Protein AF-A0A5Q4ENX5-F1 (afdb_monomer)

pLDDT: mean 94.88, std 5.67, range [52.62, 98.62]

Sequence (130 aa):
MTRDEVFEKVQEVLVDALGVDDDEVTPEASLTADLGAESIDFLDIVFKLEQAFGFKIAQGELFPENVAQDPTYVQDGRITPVGIAALKERLPHVDFTSFEQDPELGRIGEIFTVDTLVRFVERKLESAST

Radius of gyration: 14.68 Å; Cα contacts (8 Å, |Δi|>4): 150; chains: 1; bounding box: 36×26×38 Å

Foldseek 3Di:
DDLVVLLVLLLVQLCVLQVDDSVQQDQQRQCCPRSPDDPVSVVSSQVSLCVSQVDHDDVCQLPHPCQVVDCQQDDPQFGDPVVVVVCCVRQVLWDCPVCVVPGGNVCVSSRHGSSSSSSVSVVRVVVVVD

Solvent-accessible surface area (backbone atoms only — not comparable to full-atom values): 7491 Å² total; per-residue (Å²): 129,56,70,66,63,44,42,56,53,50,41,55,43,45,29,71,54,62,71,50,60,73,88,68,63,38,58,81,33,20,42,38,85,67,61,63,52,51,86,68,40,58,57,45,43,52,52,45,49,28,69,74,71,71,54,86,82,59,90,48,51,89,59,75,68,68,56,86,74,35,73,75,22,34,55,96,67,22,49,30,74,62,28,50,54,54,46,51,71,64,32,80,44,48,70,53,80,72,45,72,78,62,40,38,52,90,54,59,51,67,50,41,23,46,43,30,52,38,44,41,50,53,53,52,56,55,62,74,73,110

Mean predicted aligned error: 2.93 Å

Secondary structure (DSSP, 8-state):
--HHHHHHHHHHHHHHHH---GGG--TT-BTTTTT---TTHHHHHHHHHHHHH-----TTTSS-SSGGG-TTTEETTEE-HHHHHHHHHH-TTS--TTGGGS-BGGGGGGG-BHHHHHHHHHHHHHHTT-

Nearest PDB structures (foldseek):
  1x3o-assembly1_A  TM=8.880E-01  e=6.218E-04  Thermus thermophilus HB8
  8jfh-assembly1_E  TM=8.508E-01  e=7.755E-04  Helicobacter pylori
  1l0i-assembly1_A  TM=9.336E-01  e=2.763E-03  Escherichia coli
  7pdi-assembly1_A  TM=8.807E-01  e=3.086E-03  Pseudomonas putida KT2440
  4zjb-assembly1_G  TM=9.087E-01  e=2.474E-03  Helicobacter pylori

Structure (mmCIF, N/CA/C/O backbone):
data_AF-A0A5Q4ENX5-F1
#
_entry.id   AF-A0A5Q4ENX5-F1
#
loop_
_atom_site.group_PDB
_atom_site.id
_atom_site.type_symbol
_atom_site.label_atom_id
_atom_site.label_alt_id
_atom_site.label_comp_id
_atom_site.label_asym_id
_atom_site.label_entity_id
_atom_site.label_seq_id
_atom_site.pdbx_PDB_ins_code
_atom_site.Cartn_x
_atom_site.Cartn_y
_atom_site.Cartn_z
_atom_site.occupancy
_atom_site.B_iso_or_equiv
_atom_site.auth_seq_id
_atom_site.auth_comp_id
_atom_site.auth_asym_id
_atom_site.auth_atom_id
_atom_site.pdbx_PDB_model_num
ATOM 1 N N . MET A 1 1 ? -3.256 3.806 19.285 1.00 87.75 1 MET A N 1
ATOM 2 C CA . MET A 1 1 ? -3.989 2.654 18.737 1.00 87.75 1 MET A CA 1
ATOM 3 C C . MET A 1 1 ? -3.048 1.467 18.757 1.00 87.75 1 MET A C 1
ATOM 5 O O . MET A 1 1 ? -1.850 1.678 18.589 1.00 87.75 1 MET A O 1
ATOM 9 N N . THR A 1 2 ? -3.545 0.271 19.043 1.00 95.69 2 THR A N 1
ATOM 10 C CA . T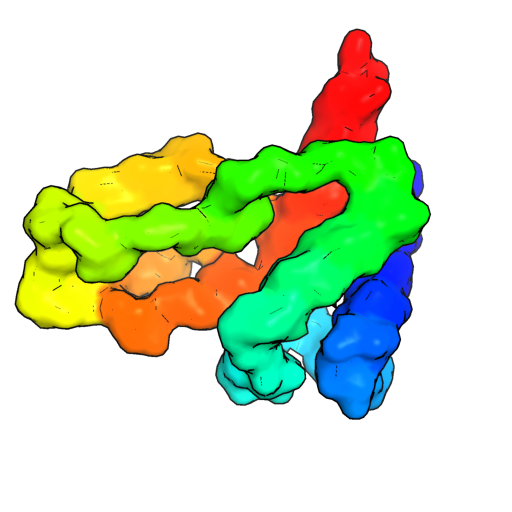HR A 1 2 ? -2.798 -0.982 18.873 1.00 95.69 2 THR A CA 1
ATOM 11 C C . THR A 1 2 ? -2.705 -1.338 17.385 1.00 95.69 2 THR A C 1
ATOM 13 O O . THR A 1 2 ? -3.418 -0.757 16.566 1.00 95.69 2 THR A O 1
ATOM 16 N N . ARG A 1 3 ? -1.834 -2.289 17.019 1.00 95.94 3 ARG A N 1
ATOM 17 C CA . ARG A 1 3 ? -1.741 -2.789 15.636 1.00 95.94 3 ARG A CA 1
ATOM 18 C C . ARG A 1 3 ? -3.076 -3.353 15.150 1.00 95.94 3 ARG A C 1
ATOM 20 O O . ARG A 1 3 ? -3.477 -3.045 14.036 1.00 95.94 3 ARG A O 1
ATOM 27 N N . ASP A 1 4 ? -3.764 -4.118 15.995 1.00 97.44 4 ASP A N 1
ATOM 28 C CA . ASP A 1 4 ? -5.051 -4.732 15.653 1.00 97.44 4 ASP A CA 1
ATOM 29 C C . ASP A 1 4 ? -6.114 -3.660 15.362 1.00 97.44 4 ASP A C 1
ATOM 31 O O . ASP A 1 4 ? -6.769 -3.717 14.329 1.00 97.44 4 ASP A O 1
ATOM 35 N N . GLU A 1 5 ? -6.195 -2.605 16.187 1.00 97.88 5 GLU A N 1
ATOM 36 C CA . GLU A 1 5 ? -7.095 -1.464 15.942 1.00 97.88 5 GLU A CA 1
ATOM 37 C C . GLU A 1 5 ? -6.758 -0.718 14.636 1.00 97.88 5 GLU A C 1
ATOM 39 O O . GLU A 1 5 ? -7.640 -0.158 13.984 1.00 97.88 5 GLU A O 1
ATOM 44 N N . VAL A 1 6 ? -5.474 -0.653 14.261 1.00 98.25 6 VAL A N 1
ATOM 45 C CA . VAL A 1 6 ? -5.055 -0.067 12.978 1.00 98.25 6 VAL A CA 1
ATOM 46 C C . VAL A 1 6 ? -5.460 -0.976 11.822 1.00 98.25 6 VAL A C 1
ATOM 48 O O . VAL A 1 6 ? -6.002 -0.476 10.841 1.00 98.25 6 VAL A O 1
ATOM 51 N N . PHE A 1 7 ? -5.219 -2.283 11.936 1.00 98.56 7 PHE A N 1
ATOM 52 C CA . PHE A 1 7 ? -5.571 -3.263 10.913 1.00 98.56 7 PHE A CA 1
ATOM 53 C C . PHE A 1 7 ? -7.075 -3.281 10.641 1.00 98.56 7 PHE A C 1
ATOM 55 O O . PHE A 1 7 ? -7.456 -3.115 9.489 1.00 98.56 7 PHE A O 1
ATOM 62 N N . GLU A 1 8 ? -7.918 -3.383 11.673 1.00 98.38 8 GLU A N 1
ATOM 63 C CA . GLU A 1 8 ? -9.384 -3.379 11.527 1.00 98.38 8 GLU A CA 1
ATOM 64 C C . GLU A 1 8 ? -9.862 -2.139 10.760 1.00 98.38 8 GLU A C 1
ATOM 66 O O . GLU A 1 8 ? -10.652 -2.221 9.824 1.00 98.38 8 GLU A O 1
ATOM 71 N N . LYS A 1 9 ? -9.306 -0.969 11.083 1.00 98.38 9 LYS A N 1
ATOM 72 C CA . LYS A 1 9 ? -9.689 0.280 10.423 1.00 98.38 9 LYS A CA 1
ATOM 73 C C . LYS A 1 9 ? -9.137 0.412 8.999 1.00 98.38 9 LYS A C 1
ATOM 75 O O . LYS A 1 9 ? -9.781 1.011 8.142 1.00 98.38 9 LYS A O 1
ATOM 80 N N . VAL A 1 10 ? -7.947 -0.126 8.7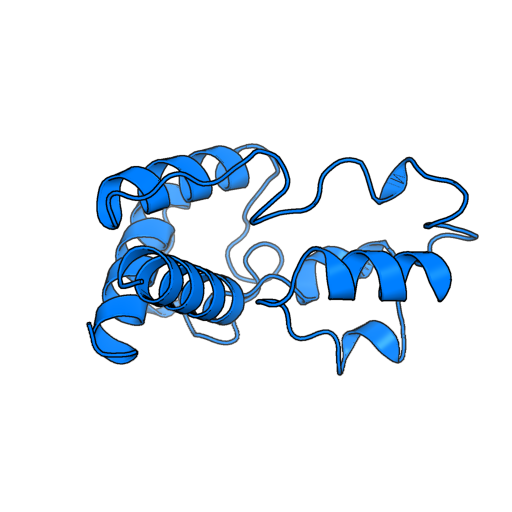28 1.00 98.62 10 VAL A N 1
ATOM 81 C CA . VAL A 1 10 ? -7.415 -0.240 7.359 1.00 98.62 10 VAL A CA 1
ATOM 82 C C . VAL A 1 10 ? -8.275 -1.199 6.536 1.00 98.62 10 VAL A C 1
ATOM 84 O O . VAL A 1 10 ? -8.566 -0.900 5.382 1.00 98.62 10 VAL A O 1
ATOM 87 N N . GLN A 1 11 ? -8.723 -2.305 7.128 1.00 98.62 11 GLN A N 1
ATOM 88 C CA . GLN A 1 11 ? -9.616 -3.263 6.489 1.00 98.62 11 GLN A CA 1
ATOM 89 C C . GLN A 1 11 ? -10.946 -2.612 6.102 1.00 98.62 11 GLN A C 1
ATOM 91 O O . GLN A 1 11 ? -11.335 -2.703 4.942 1.00 98.62 11 GLN A O 1
ATOM 96 N N . GLU A 1 12 ? -11.586 -1.871 7.012 1.00 98.44 12 GLU A N 1
ATOM 97 C CA . GLU A 1 12 ? -12.797 -1.094 6.703 1.00 98.44 12 GLU A CA 1
ATOM 98 C C . GLU A 1 12 ? -12.587 -0.131 5.522 1.00 98.44 12 GLU A C 1
ATOM 100 O O . GLU A 1 12 ? -13.435 -0.029 4.635 1.00 98.44 12 GLU A O 1
ATOM 105 N N . VAL A 1 13 ? -11.440 0.558 5.486 1.00 98.62 13 VAL A N 1
ATOM 106 C CA . VAL A 1 13 ? -11.088 1.464 4.383 1.00 98.62 13 VAL A CA 1
ATOM 107 C C . VAL A 1 13 ? -10.958 0.715 3.058 1.00 98.62 13 VAL A C 1
ATOM 109 O O . VAL A 1 13 ? -11.429 1.219 2.041 1.00 98.62 13 VAL A O 1
ATOM 112 N N . LEU A 1 14 ? -10.324 -0.458 3.050 1.00 98.56 14 LEU A N 1
ATOM 113 C CA . LEU A 1 14 ? -10.125 -1.249 1.835 1.00 98.56 14 LEU A CA 1
ATOM 114 C C . LEU A 1 14 ? -11.428 -1.860 1.317 1.00 98.56 14 LEU A C 1
ATOM 116 O O . LEU A 1 14 ? -11.676 -1.785 0.118 1.00 98.56 14 LEU A O 1
ATOM 120 N N . VAL A 1 15 ? -12.279 -2.379 2.204 1.00 98.38 15 VAL A N 1
ATOM 121 C CA . VAL A 1 15 ? -13.628 -2.860 1.857 1.00 98.38 15 VAL A CA 1
ATOM 122 C C . VAL A 1 15 ? -14.436 -1.746 1.185 1.00 98.38 15 VAL A C 1
ATOM 124 O O . VAL A 1 15 ? -15.034 -1.954 0.133 1.00 98.38 15 VAL A O 1
ATOM 127 N N . ASP A 1 16 ? -14.410 -0.534 1.743 1.00 97.75 16 ASP A N 1
ATOM 128 C CA . ASP A 1 16 ? -15.153 0.613 1.209 1.00 97.75 16 ASP A CA 1
ATOM 129 C C . ASP A 1 16 ? -14.529 1.207 -0.073 1.00 97.75 16 ASP A C 1
ATOM 131 O O . ASP A 1 16 ? -15.249 1.706 -0.934 1.00 97.75 16 ASP A O 1
ATOM 135 N N . ALA A 1 17 ? -13.200 1.169 -0.222 1.00 97.56 17 ALA A N 1
ATOM 136 C CA . ALA A 1 17 ? -12.506 1.658 -1.420 1.00 97.56 17 ALA A CA 1
ATOM 137 C C . ALA A 1 17 ? -12.626 0.704 -2.612 1.00 97.56 17 ALA A C 1
ATOM 139 O O . ALA A 1 17 ? -12.787 1.153 -3.743 1.00 97.56 17 ALA A O 1
ATOM 140 N N . LEU A 1 18 ? -12.520 -0.602 -2.363 1.00 97.69 18 LEU A N 1
ATOM 141 C CA . LEU A 1 18 ? -12.389 -1.616 -3.411 1.00 97.69 18 LEU A CA 1
ATOM 142 C C . LEU A 1 18 ? -13.682 -2.403 -3.644 1.00 97.69 18 LEU A C 1
ATOM 144 O O . LEU A 1 18 ? -13.823 -3.055 -4.675 1.00 97.69 18 LEU A O 1
ATOM 148 N N . GLY A 1 19 ? -14.640 -2.345 -2.714 1.00 96.94 19 GLY A N 1
ATOM 149 C CA . GLY A 1 19 ? -15.868 -3.136 -2.794 1.00 96.94 19 GLY A CA 1
ATOM 150 C C . GLY A 1 19 ? -15.628 -4.643 -2.664 1.00 96.94 19 GLY A C 1
ATOM 151 O O . GLY A 1 19 ? -16.368 -5.418 -3.269 1.00 96.94 19 GLY A O 1
ATOM 152 N N . VAL A 1 20 ? -14.588 -5.030 -1.920 1.00 97.31 20 VAL A N 1
ATOM 153 C CA . VAL A 1 20 ? -14.198 -6.420 -1.614 1.00 97.31 20 VAL A CA 1
ATOM 154 C C . VAL A 1 20 ? -14.805 -6.883 -0.290 1.00 97.31 20 VAL A C 1
ATOM 156 O O . VAL A 1 20 ? -15.206 -6.048 0.527 1.00 97.31 20 VAL A O 1
ATOM 159 N N . A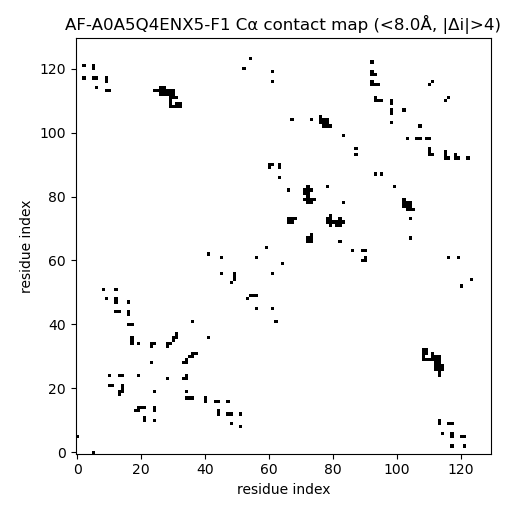SP A 1 21 ? -14.855 -8.194 -0.061 1.00 97.44 21 ASP A N 1
ATOM 160 C CA . ASP A 1 21 ? -15.330 -8.754 1.207 1.00 97.44 21 ASP A CA 1
ATOM 161 C C . ASP A 1 21 ? -14.252 -8.641 2.306 1.00 97.44 21 ASP A C 1
ATOM 163 O O . ASP A 1 21 ? -13.047 -8.602 2.037 1.00 97.44 21 ASP A O 1
ATOM 167 N N . ASP A 1 22 ? -14.665 -8.565 3.576 1.00 95.62 22 ASP A N 1
ATOM 168 C CA . ASP A 1 22 ? -13.735 -8.374 4.697 1.00 95.62 22 ASP A CA 1
ATOM 169 C C . ASP A 1 22 ? -12.761 -9.547 4.859 1.00 95.62 22 ASP A C 1
ATOM 171 O O . ASP A 1 22 ? -11.601 -9.338 5.227 1.00 95.62 22 ASP A O 1
ATOM 175 N N . ASP A 1 23 ? -13.195 -10.766 4.530 1.00 96.62 23 ASP A N 1
ATOM 176 C CA . ASP A 1 23 ? -12.366 -11.967 4.606 1.00 96.62 23 ASP A CA 1
ATOM 177 C C . ASP A 1 23 ? -11.288 -12.051 3.513 1.00 96.62 23 ASP A C 1
ATOM 179 O O . ASP A 1 23 ? -10.295 -12.760 3.698 1.00 96.62 23 ASP A O 1
ATOM 183 N N . GLU A 1 24 ? -11.417 -11.285 2.425 1.00 97.56 24 GLU A N 1
ATOM 184 C CA . GLU A 1 24 ? -10.374 -11.157 1.397 1.00 97.56 24 GLU A CA 1
ATOM 185 C C . GLU A 1 24 ? -9.206 -10.282 1.885 1.00 97.56 24 GLU A C 1
ATOM 187 O O . GLU A 1 24 ? -8.049 -10.465 1.488 1.00 97.56 24 GLU A O 1
ATOM 192 N N . VAL A 1 25 ? -9.481 -9.347 2.799 1.00 98.25 25 VAL A N 1
ATOM 193 C CA . VAL A 1 25 ? -8.518 -8.356 3.288 1.00 98.25 25 VAL A CA 1
ATOM 194 C C . VAL A 1 25 ? -7.647 -8.948 4.398 1.00 98.25 25 VAL A C 1
ATOM 196 O O . VAL A 1 25 ? -7.806 -8.674 5.587 1.00 98.25 25 VAL A O 1
ATOM 199 N N . THR A 1 26 ? -6.684 -9.769 3.993 1.00 98.31 26 THR A N 1
ATOM 200 C CA . THR A 1 26 ? -5.667 -10.359 4.880 1.00 98.31 26 THR A CA 1
ATOM 201 C C . THR A 1 26 ? -4.367 -9.548 4.868 1.00 98.31 26 THR A C 1
ATOM 203 O O . THR A 1 26 ? -4.086 -8.888 3.869 1.00 98.31 26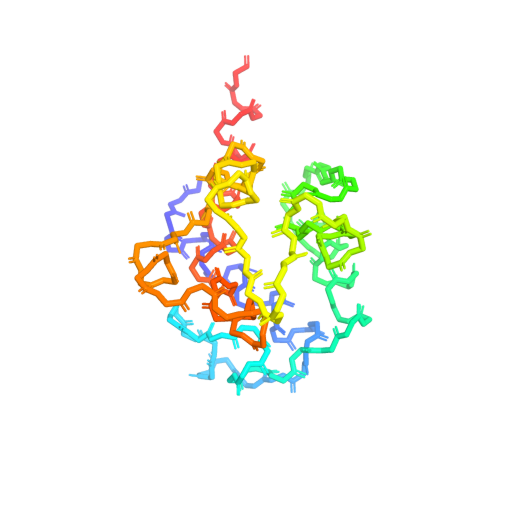 THR A O 1
ATOM 206 N N . PRO A 1 27 ? -3.534 -9.578 5.928 1.00 97.88 27 PRO A N 1
ATOM 207 C CA . PRO A 1 27 ? -2.279 -8.816 5.968 1.00 97.88 27 PRO A CA 1
ATOM 208 C C . PRO A 1 27 ? -1.367 -9.046 4.749 1.00 97.88 27 PRO A C 1
ATOM 210 O O . PRO A 1 27 ? -0.719 -8.117 4.259 1.00 97.88 27 PRO A O 1
ATOM 213 N N . GLU A 1 28 ? -1.332 -10.275 4.241 1.00 97.06 28 GLU A N 1
ATOM 214 C CA . GLU A 1 28 ? -0.504 -10.687 3.111 1.00 97.06 28 GLU A CA 1
ATOM 215 C C . GLU A 1 28 ? -1.124 -10.383 1.740 1.00 97.06 28 GLU A C 1
ATOM 217 O O . GLU A 1 28 ? -0.397 -10.425 0.748 1.00 97.06 28 GLU A O 1
ATOM 222 N N . ALA A 1 29 ? -2.421 -10.058 1.666 1.00 97.88 29 ALA A N 1
ATOM 223 C CA . ALA A 1 29 ? -3.107 -9.809 0.401 1.00 97.88 29 ALA A CA 1
ATOM 224 C C . ALA A 1 29 ? -2.480 -8.622 -0.341 1.00 97.88 29 ALA A C 1
ATOM 226 O O . ALA A 1 29 ? -2.370 -7.513 0.195 1.00 97.88 29 ALA A O 1
ATOM 227 N N . SER A 1 30 ? -2.084 -8.849 -1.592 1.00 97.44 30 SER A N 1
ATOM 228 C CA . SER A 1 30 ? -1.656 -7.804 -2.513 1.00 97.44 30 SER A CA 1
ATOM 229 C C . SER A 1 30 ? -2.846 -6.934 -2.886 1.00 97.44 30 SER A C 1
ATOM 231 O O . SER A 1 30 ? -3.870 -7.429 -3.359 1.00 97.44 30 SER A O 1
ATOM 233 N N . LEU A 1 31 ? -2.668 -5.616 -2.782 1.00 98.00 31 LEU A N 1
ATOM 234 C CA . LEU A 1 31 ? -3.693 -4.658 -3.193 1.00 98.00 31 LEU A CA 1
ATOM 235 C C . LEU A 1 31 ? -4.091 -4.856 -4.660 1.00 98.00 31 LEU A C 1
ATOM 237 O O . LEU A 1 31 ? -5.250 -4.688 -5.005 1.00 98.00 31 LEU A O 1
ATOM 241 N N . THR A 1 32 ? -3.143 -5.245 -5.516 1.00 95.69 32 THR A N 1
ATOM 242 C CA . THR A 1 32 ? -3.395 -5.435 -6.953 1.00 95.69 32 THR A CA 1
ATOM 243 C C . THR A 1 32 ? -3.768 -6.870 -7.299 1.00 95.69 32 THR A C 1
ATOM 245 O O . THR A 1 32 ? -4.797 -7.095 -7.925 1.00 95.69 32 THR A O 1
ATOM 248 N N . ALA A 1 33 ? -2.940 -7.847 -6.914 1.00 95.62 33 ALA A N 1
ATOM 249 C CA . ALA A 1 33 ? -3.102 -9.221 -7.382 1.00 95.62 33 ALA A CA 1
ATOM 250 C C . ALA A 1 33 ? -4.272 -9.947 -6.705 1.00 95.62 33 ALA A C 1
ATOM 252 O O . ALA A 1 33 ? -4.934 -10.745 -7.366 1.00 95.62 33 ALA A O 1
ATOM 253 N N . ASP A 1 34 ? -4.523 -9.650 -5.427 1.00 97.25 34 ASP A N 1
ATOM 254 C CA . ASP A 1 34 ? -5.553 -10.326 -4.636 1.00 97.25 34 ASP A CA 1
ATOM 255 C C . ASP A 1 34 ? -6.815 -9.466 -4.515 1.00 97.25 34 ASP A C 1
ATOM 257 O O . ASP A 1 34 ? -7.910 -9.968 -4.733 1.00 97.25 34 ASP A O 1
ATOM 261 N N . LEU A 1 35 ? -6.669 -8.161 -4.243 1.00 98.00 35 LEU A N 1
ATOM 262 C CA . LEU A 1 35 ? -7.810 -7.253 -4.034 1.00 98.00 35 LEU A CA 1
ATOM 263 C C . LEU A 1 35 ? -8.240 -6.474 -5.288 1.00 98.00 35 LEU A C 1
ATOM 265 O O . LEU A 1 35 ? -9.187 -5.695 -5.236 1.00 98.00 35 LEU A O 1
ATOM 269 N N . GLY A 1 36 ? -7.550 -6.659 -6.417 1.00 96.31 36 GLY A N 1
ATOM 270 C CA . GLY A 1 36 ? -7.965 -6.109 -7.710 1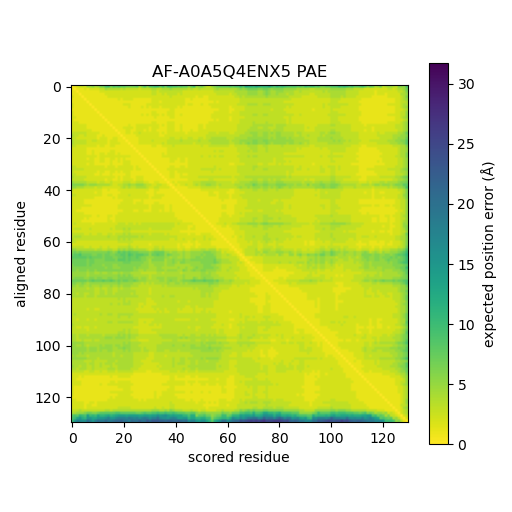.00 96.31 36 GLY A CA 1
ATOM 271 C C . GLY A 1 36 ? -7.856 -4.589 -7.860 1.00 96.31 36 GLY A C 1
ATOM 272 O O . GLY A 1 36 ? -8.455 -4.048 -8.784 1.00 96.31 36 GLY A O 1
ATOM 273 N N . ALA A 1 37 ? -7.104 -3.897 -6.999 1.00 96.94 37 ALA A N 1
ATOM 274 C CA . ALA A 1 37 ? -6.968 -2.445 -7.063 1.00 96.94 37 ALA A CA 1
ATOM 275 C C . ALA A 1 37 ? -6.313 -1.981 -8.375 1.00 96.94 37 ALA A C 1
ATOM 277 O O . ALA A 1 37 ? -5.227 -2.429 -8.764 1.00 96.94 37 ALA A O 1
ATOM 278 N N . GLU A 1 38 ? -6.944 -1.008 -9.021 1.00 94.31 38 GLU A N 1
ATOM 279 C CA . GLU A 1 38 ? -6.468 -0.318 -10.210 1.00 94.31 38 GLU A CA 1
ATOM 280 C C . GLU A 1 38 ? -5.920 1.080 -9.877 1.00 94.31 38 GLU A C 1
ATOM 282 O O . GLU A 1 38 ? -5.958 1.566 -8.747 1.00 94.31 38 GLU A O 1
ATOM 287 N N . SER A 1 39 ? -5.391 1.780 -10.889 1.00 89.69 39 SER A N 1
ATOM 288 C CA . SER A 1 39 ? -4.735 3.087 -10.714 1.00 89.69 39 SER A CA 1
ATOM 289 C C . SER A 1 39 ? -5.601 4.142 -10.014 1.00 89.69 39 SER A C 1
ATOM 291 O O . SER A 1 39 ? -5.056 5.005 -9.328 1.00 89.69 39 SER A O 1
ATOM 293 N N . ILE A 1 40 ? -6.924 4.103 -10.201 1.00 93.81 40 ILE A N 1
ATOM 294 C CA . ILE A 1 40 ? -7.843 5.062 -9.579 1.00 93.81 40 ILE A CA 1
ATOM 295 C C . ILE A 1 40 ? -8.095 4.745 -8.101 1.00 93.81 40 ILE A C 1
ATOM 297 O O . ILE A 1 40 ? -8.216 5.670 -7.299 1.00 93.81 40 ILE A O 1
ATOM 301 N N . ASP A 1 41 ? -8.075 3.467 -7.730 1.00 96.88 41 ASP A N 1
ATOM 302 C CA . ASP A 1 41 ? -8.394 3.012 -6.378 1.00 96.88 41 ASP A CA 1
ATOM 303 C C . ASP A 1 41 ? -7.327 3.443 -5.375 1.00 96.88 41 ASP A C 1
ATOM 305 O O . ASP A 1 41 ? -7.636 3.807 -4.245 1.00 96.88 41 ASP A O 1
ATOM 309 N N . PHE A 1 42 ? -6.064 3.526 -5.801 1.00 96.12 42 PHE A N 1
ATOM 310 C CA . PHE A 1 42 ? -4.988 4.061 -4.963 1.00 96.12 42 PHE A CA 1
ATOM 311 C C . PHE A 1 42 ? -5.250 5.501 -4.499 1.00 96.12 42 PHE A C 1
ATOM 313 O O . PHE A 1 42 ? -4.868 5.861 -3.383 1.00 96.12 42 PHE A O 1
ATOM 320 N N . LEU A 1 43 ? -5.907 6.325 -5.326 1.00 96.19 43 LEU A N 1
ATOM 321 C CA . LEU A 1 43 ? -6.282 7.688 -4.938 1.00 96.19 43 LEU A CA 1
ATOM 322 C C . LEU A 1 43 ? -7.378 7.675 -3.869 1.00 96.19 43 LEU A C 1
ATOM 324 O O . LEU A 1 43 ? -7.326 8.478 -2.936 1.00 96.19 43 LEU A O 1
ATOM 328 N N . ASP A 1 44 ? -8.340 6.759 -3.987 1.00 97.19 44 ASP A N 1
ATOM 329 C CA . ASP A 1 44 ? -9.437 6.632 -3.029 1.00 97.19 44 ASP A CA 1
ATOM 330 C C . ASP A 1 44 ? -8.965 6.031 -1.697 1.00 97.19 44 ASP A C 1
ATOM 332 O O . ASP A 1 44 ? -9.280 6.565 -0.635 1.00 97.19 44 ASP A O 1
ATOM 336 N N . ILE A 1 45 ? -8.095 5.014 -1.734 1.00 98.38 45 ILE A N 1
ATOM 337 C CA . ILE A 1 45 ? -7.425 4.456 -0.549 1.00 98.38 45 ILE A CA 1
ATOM 338 C C . ILE A 1 45 ? -6.692 5.562 0.214 1.00 98.38 45 ILE A C 1
ATOM 340 O O . ILE A 1 45 ? -6.887 5.715 1.420 1.00 98.38 45 ILE A O 1
ATOM 344 N N . VAL A 1 46 ? -5.875 6.372 -0.473 1.00 98.25 46 VAL A N 1
ATOM 345 C CA . VAL A 1 46 ? -5.168 7.504 0.152 1.00 98.25 46 VAL A CA 1
ATOM 346 C C . VAL A 1 46 ? -6.162 8.461 0.806 1.00 98.25 46 VAL A C 1
ATOM 348 O O . VAL A 1 46 ? -6.003 8.805 1.978 1.00 98.25 46 VAL A O 1
ATOM 351 N N . PHE A 1 47 ? -7.203 8.868 0.078 1.00 97.56 47 PHE A N 1
ATOM 352 C CA . PHE A 1 47 ? -8.204 9.802 0.584 1.00 97.56 47 PHE A CA 1
ATOM 353 C C . PHE A 1 47 ? -8.933 9.261 1.824 1.00 97.56 47 PHE A C 1
ATOM 355 O O . PHE A 1 47 ? -9.044 9.965 2.832 1.00 97.56 47 PHE A O 1
ATOM 362 N N . LYS A 1 48 ? -9.391 8.008 1.788 1.00 98.38 48 LYS A N 1
ATOM 363 C CA . LYS A 1 48 ? -10.096 7.369 2.905 1.00 98.38 48 LYS A CA 1
ATOM 364 C C . LYS A 1 48 ? -9.187 7.132 4.108 1.00 98.38 48 LYS A C 1
ATOM 366 O O . LYS A 1 48 ? -9.633 7.364 5.229 1.00 98.38 48 LYS A O 1
ATOM 371 N N . LEU A 1 49 ? -7.913 6.779 3.916 1.00 98.50 49 LEU A N 1
ATOM 372 C CA . LEU A 1 49 ? -6.937 6.707 5.012 1.00 98.50 49 LEU A CA 1
ATOM 373 C C . LEU A 1 49 ? -6.756 8.070 5.697 1.00 98.50 49 LEU A C 1
ATOM 375 O O . LEU A 1 49 ? -6.783 8.144 6.928 1.00 98.50 49 LEU A O 1
ATOM 379 N N . GLU A 1 50 ? -6.631 9.163 4.934 1.00 98.00 50 GLU A N 1
ATOM 380 C CA . GLU A 1 50 ? -6.569 10.512 5.516 1.00 98.00 50 GLU A CA 1
ATOM 381 C C . GLU A 1 50 ? -7.824 10.840 6.340 1.00 98.00 50 GLU A C 1
ATOM 383 O O . GLU A 1 50 ? -7.711 11.376 7.444 1.00 98.00 50 GLU A O 1
ATOM 388 N N . GLN A 1 51 ? -9.021 10.518 5.829 1.00 97.94 51 GLN A N 1
ATOM 389 C CA . GLN A 1 51 ? -10.280 10.739 6.552 1.00 97.94 51 GLN A CA 1
ATOM 390 C C . GLN A 1 51 ? -10.367 9.885 7.823 1.00 97.94 51 GLN A C 1
ATOM 392 O O . GLN A 1 51 ? -10.748 10.385 8.882 1.00 97.94 51 GLN A O 1
ATOM 397 N N . ALA A 1 52 ? -9.994 8.608 7.731 1.00 97.62 52 ALA A N 1
ATOM 398 C CA . ALA A 1 52 ? -10.095 7.648 8.820 1.00 97.62 52 ALA A CA 1
ATOM 399 C C . ALA A 1 52 ? -9.130 7.969 9.970 1.00 97.62 52 ALA A C 1
ATOM 401 O O . ALA A 1 52 ? -9.500 7.841 11.140 1.00 97.62 52 ALA A O 1
ATOM 402 N N . PHE A 1 53 ? -7.902 8.390 9.668 1.00 97.12 53 PHE A N 1
ATOM 403 C CA . PHE A 1 53 ? -6.849 8.561 10.673 1.00 97.12 53 PHE A CA 1
ATOM 404 C C . PHE A 1 53 ? -6.489 10.022 10.972 1.00 97.12 53 PHE A C 1
ATOM 406 O O . PHE A 1 53 ? -5.768 10.287 11.932 1.00 97.12 53 PHE A O 1
ATOM 413 N N . GLY A 1 54 ? -7.006 10.983 10.203 1.00 95.88 54 GLY A N 1
ATOM 414 C CA . GLY A 1 54 ? -6.860 12.414 10.483 1.00 95.88 54 GLY A CA 1
ATOM 415 C C . GLY A 1 54 ? -5.473 12.995 10.192 1.00 95.88 54 GLY A C 1
ATOM 416 O O . GLY A 1 54 ? -5.178 14.105 10.636 1.00 95.88 54 GLY A O 1
ATOM 417 N N . PHE A 1 55 ? -4.620 12.281 9.454 1.00 96.00 55 PHE A N 1
ATOM 418 C CA . PHE A 1 55 ? -3.332 12.789 8.973 1.00 96.00 55 PHE A CA 1
ATOM 419 C C . PHE A 1 55 ? -3.381 13.147 7.483 1.00 96.00 55 PHE A C 1
ATOM 421 O O . PHE A 1 55 ? -4.351 12.859 6.785 1.00 96.00 55 PHE A O 1
ATOM 428 N N . LYS A 1 56 ? -2.301 13.766 6.991 1.00 96.12 56 LYS A N 1
ATOM 429 C CA . LYS A 1 56 ? -2.088 14.031 5.563 1.00 96.12 56 LYS A CA 1
ATOM 430 C C . LYS A 1 56 ? -1.030 13.121 4.959 1.00 96.12 56 LYS A C 1
ATOM 432 O O . LYS A 1 56 ? 0.009 12.908 5.586 1.00 96.12 56 LYS A O 1
ATOM 437 N N . ILE A 1 57 ? -1.297 12.619 3.758 1.00 96.56 57 ILE A N 1
ATOM 438 C CA . ILE A 1 57 ? -0.392 11.809 2.941 1.00 96.56 57 ILE A CA 1
ATOM 439 C C . ILE A 1 57 ? 0.080 12.683 1.779 1.00 96.56 57 ILE A C 1
ATOM 441 O O . ILE A 1 57 ? -0.717 13.163 0.976 1.00 96.56 57 ILE A O 1
ATOM 445 N N . ALA A 1 58 ? 1.384 12.923 1.693 1.00 95.50 58 ALA A N 1
ATOM 446 C CA . ALA A 1 58 ? 1.962 13.662 0.584 1.00 95.50 58 ALA A CA 1
ATOM 447 C C . ALA A 1 58 ? 1.928 12.834 -0.710 1.00 95.50 58 ALA A C 1
ATOM 449 O O . ALA A 1 58 ? 1.956 11.601 -0.699 1.00 95.50 58 ALA A O 1
ATOM 450 N N . GLN A 1 59 ? 1.905 13.526 -1.849 1.00 93.00 59 GLN A N 1
ATOM 451 C CA . GLN A 1 59 ? 1.959 12.881 -3.157 1.00 93.00 59 GLN A CA 1
ATOM 452 C C . GLN A 1 59 ? 3.207 11.998 -3.264 1.00 93.00 59 GLN A C 1
ATOM 454 O O . GLN A 1 59 ? 4.324 12.445 -2.997 1.00 93.00 59 GLN A O 1
ATOM 459 N N . GLY A 1 60 ? 3.019 10.738 -3.652 1.00 92.62 60 GLY A N 1
ATOM 460 C CA . GLY A 1 60 ? 4.119 9.790 -3.780 1.00 92.62 60 GLY A CA 1
ATOM 461 C C . GLY A 1 60 ? 4.636 9.186 -2.465 1.00 92.62 60 GLY A C 1
ATOM 462 O O . GLY A 1 60 ? 5.599 8.422 -2.525 1.00 92.62 60 GLY A O 1
ATOM 463 N N . GLU A 1 61 ? 4.063 9.546 -1.305 1.00 95.56 61 GLU A N 1
ATOM 464 C CA . GLU A 1 61 ? 4.522 9.099 0.024 1.00 95.56 61 GLU A CA 1
ATOM 465 C C . GLU A 1 61 ? 4.123 7.646 0.306 1.00 95.56 61 GLU A C 1
ATOM 467 O O . GLU A 1 61 ? 4.948 6.856 0.754 1.00 95.56 61 GLU A O 1
ATOM 472 N N . LEU A 1 62 ? 2.865 7.287 0.026 1.00 96.69 62 LEU A N 1
ATOM 473 C CA . LEU A 1 62 ? 2.355 5.928 0.231 1.00 96.69 62 LEU A CA 1
ATOM 474 C C . LEU A 1 62 ? 2.666 5.017 -0.963 1.00 96.69 62 LEU A C 1
ATOM 476 O O . LEU A 1 62 ? 3.207 3.925 -0.787 1.00 96.69 62 LEU A O 1
ATOM 480 N N . PHE A 1 63 ? 2.364 5.503 -2.170 1.00 94.31 63 PHE A N 1
ATOM 481 C CA . PHE A 1 63 ? 2.595 4.815 -3.437 1.00 94.31 63 PHE A CA 1
ATOM 482 C C . PHE A 1 63 ? 3.514 5.668 -4.311 1.00 94.31 63 PHE A C 1
ATOM 484 O O . PHE A 1 63 ? 3.183 6.823 -4.580 1.00 94.31 63 PHE A O 1
ATOM 491 N N .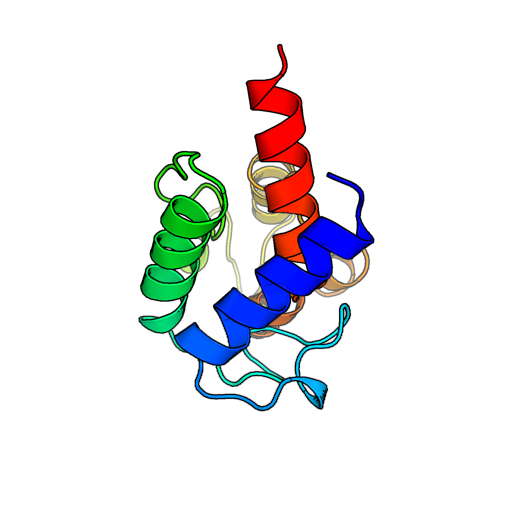 PRO A 1 64 ? 4.670 5.155 -4.755 1.00 90.88 64 PRO A N 1
ATOM 492 C CA . PRO A 1 64 ? 5.637 5.949 -5.489 1.00 90.88 64 PRO A CA 1
ATOM 493 C C . PRO A 1 64 ? 5.142 6.233 -6.911 1.00 90.88 64 PRO A C 1
ATOM 495 O O . PRO A 1 64 ? 4.799 5.332 -7.672 1.00 90.88 64 PRO A O 1
ATOM 498 N N . GLU A 1 65 ? 5.191 7.496 -7.316 1.00 87.25 65 GLU A N 1
ATOM 499 C CA . GLU A 1 65 ? 4.903 7.880 -8.697 1.00 87.25 65 GLU A CA 1
ATOM 500 C C . GLU A 1 65 ? 6.160 7.838 -9.577 1.00 87.25 65 GLU A C 1
ATOM 502 O O . GLU A 1 65 ? 7.288 8.011 -9.100 1.00 87.25 65 GLU A O 1
ATOM 507 N N . ASN A 1 66 ? 5.946 7.664 -10.885 1.00 85.69 66 ASN A N 1
ATOM 508 C CA . ASN A 1 66 ? 6.946 7.812 -11.950 1.00 85.69 66 ASN A CA 1
ATOM 509 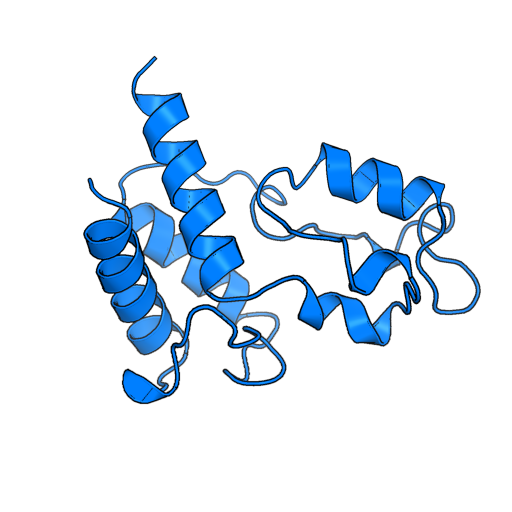C C . ASN A 1 66 ? 8.167 6.877 -11.881 1.00 85.69 66 ASN A C 1
ATOM 511 O O . ASN A 1 66 ? 9.118 7.076 -12.631 1.00 85.69 66 ASN A O 1
ATOM 515 N N . VAL A 1 67 ? 8.135 5.821 -11.060 1.00 86.69 67 VAL A N 1
ATOM 516 C CA . VAL A 1 67 ? 9.241 4.848 -10.932 1.00 86.69 67 VAL A CA 1
ATOM 517 C C . VAL A 1 67 ? 9.626 4.256 -12.288 1.00 86.69 67 VAL A C 1
ATOM 519 O O . VAL A 1 67 ? 10.800 4.213 -12.637 1.00 86.69 67 VAL A O 1
ATOM 522 N N . ALA A 1 68 ? 8.628 3.859 -13.081 1.00 86.69 68 ALA A N 1
ATOM 523 C CA . ALA A 1 68 ? 8.829 3.254 -14.396 1.00 86.69 68 ALA A CA 1
ATOM 524 C C . ALA A 1 68 ? 9.338 4.227 -15.475 1.00 86.69 68 ALA A C 1
ATOM 526 O O . ALA A 1 68 ? 9.749 3.784 -16.543 1.00 86.69 68 ALA A O 1
ATOM 527 N N . GLN A 1 69 ? 9.279 5.538 -15.222 1.00 89.06 69 GLN A N 1
ATOM 528 C CA . GLN A 1 69 ? 9.641 6.573 -16.197 1.00 89.06 69 GLN A CA 1
ATOM 529 C C . GLN A 1 69 ? 11.102 7.019 -16.067 1.00 89.06 69 GLN A C 1
ATOM 531 O O . GLN A 1 69 ? 11.608 7.713 -16.949 1.00 89.06 69 GLN A O 1
ATOM 536 N N . ASP A 1 70 ? 11.787 6.637 -14.986 1.00 92.88 70 ASP A N 1
ATOM 537 C CA . ASP A 1 70 ? 13.189 6.975 -14.770 1.00 92.88 70 ASP A CA 1
ATOM 538 C C . ASP A 1 70 ? 14.106 5.866 -15.335 1.00 92.88 70 ASP A C 1
ATOM 540 O O . ASP A 1 70 ? 14.156 4.762 -14.780 1.00 92.88 70 ASP A O 1
ATOM 544 N N . PRO A 1 71 ? 14.877 6.130 -16.410 1.00 93.56 71 PRO A N 1
ATOM 545 C CA . PRO A 1 71 ? 15.765 5.137 -17.026 1.00 93.56 71 PRO A CA 1
ATOM 546 C C . PRO A 1 71 ? 16.970 4.757 -16.147 1.00 93.56 71 PRO A C 1
ATOM 548 O O . PRO A 1 71 ? 17.709 3.818 -16.460 1.00 93.56 71 PRO A O 1
ATOM 551 N N . THR A 1 72 ? 17.213 5.485 -15.055 1.00 95.12 72 THR A N 1
ATOM 552 C CA . THR A 1 72 ? 18.183 5.083 -14.030 1.00 95.12 72 THR A CA 1
ATOM 553 C C . THR A 1 72 ? 17.590 4.057 -13.070 1.00 95.12 72 THR A C 1
ATOM 555 O O . THR A 1 72 ? 18.329 3.228 -12.536 1.00 95.12 72 THR A O 1
ATOM 558 N N . TYR A 1 73 ? 16.268 4.072 -12.875 1.00 95.44 73 TYR A N 1
ATOM 559 C CA . TYR A 1 73 ? 15.567 3.163 -11.970 1.00 95.44 73 TYR A CA 1
ATOM 560 C C . TYR A 1 73 ? 15.097 1.904 -12.675 1.00 95.44 73 TYR A C 1
ATOM 562 O O . TYR A 1 73 ? 15.070 0.858 -12.038 1.00 95.44 73 TYR A O 1
ATOM 570 N N . VAL A 1 74 ? 14.766 1.977 -13.964 1.00 96.44 74 VAL A N 1
ATOM 571 C CA . VAL A 1 74 ? 14.267 0.834 -14.733 1.00 96.44 74 VAL A CA 1
ATOM 572 C C . VAL A 1 74 ? 15.100 0.601 -15.984 1.00 96.44 74 VAL A C 1
ATOM 574 O O . VAL A 1 74 ? 15.274 1.499 -16.806 1.00 96.44 74 VAL A O 1
ATOM 577 N N . GLN A 1 75 ? 15.583 -0.632 -16.144 1.00 96.12 75 GLN A N 1
ATOM 578 C CA . GLN A 1 75 ? 16.316 -1.101 -17.322 1.00 96.12 75 GLN A CA 1
ATOM 579 C C . GLN A 1 75 ? 15.891 -2.530 -17.650 1.00 96.12 75 GLN A C 1
ATOM 581 O O . GLN A 1 75 ? 15.743 -3.357 -16.753 1.00 96.12 75 GLN A O 1
ATOM 586 N N . ASP A 1 76 ? 15.653 -2.807 -18.933 1.00 94.19 76 ASP A N 1
ATOM 587 C CA . ASP A 1 76 ? 15.285 -4.139 -19.435 1.00 94.19 76 ASP A CA 1
ATOM 588 C C . ASP A 1 76 ? 14.100 -4.786 -18.689 1.00 94.19 76 ASP A C 1
ATOM 590 O O . ASP A 1 76 ? 14.086 -5.983 -18.411 1.00 94.19 76 ASP A O 1
ATOM 594 N N . GLY A 1 77 ? 13.094 -3.974 -18.337 1.00 94.50 77 GLY A N 1
ATOM 595 C CA . GLY A 1 77 ? 11.896 -4.428 -17.620 1.00 94.50 77 GLY A CA 1
ATOM 596 C C . GLY A 1 77 ? 12.124 -4.761 -16.142 1.00 94.50 77 GLY A C 1
ATOM 597 O O . GLY A 1 77 ? 11.256 -5.365 -15.515 1.00 94.50 77 GLY A O 1
ATOM 598 N N . ARG A 1 78 ? 13.270 -4.378 -15.570 1.00 96.56 78 ARG A N 1
ATOM 599 C CA . ARG A 1 78 ? 13.655 -4.653 -14.180 1.00 96.56 78 ARG A CA 1
ATOM 600 C C . ARG A 1 78 ? 14.021 -3.362 -13.462 1.00 96.56 78 ARG A C 1
ATOM 602 O O . ARG A 1 78 ? 14.500 -2.413 -14.083 1.00 96.56 78 ARG A O 1
ATOM 609 N N . ILE A 1 79 ? 13.817 -3.335 -12.151 1.00 96.50 79 ILE A N 1
ATOM 610 C CA . ILE A 1 79 ? 14.262 -2.229 -11.306 1.00 96.50 79 ILE A CA 1
ATOM 611 C C . ILE A 1 79 ? 15.749 -2.419 -10.997 1.00 96.50 79 ILE A C 1
ATOM 613 O O . ILE A 1 79 ? 16.183 -3.476 -10.539 1.00 96.50 79 ILE A O 1
ATOM 617 N N . THR A 1 80 ? 16.550 -1.396 -11.280 1.00 97.25 80 THR A N 1
ATOM 618 C CA . THR A 1 80 ? 17.998 -1.414 -11.062 1.00 97.25 80 THR A CA 1
ATOM 619 C C . THR A 1 80 ? 18.325 -1.368 -9.564 1.00 97.25 80 THR A C 1
ATOM 621 O O . THR A 1 80 ? 17.507 -0.909 -8.764 1.00 97.25 80 THR A O 1
ATOM 624 N N . PRO A 1 81 ? 19.548 -1.741 -9.141 1.00 96.69 81 PRO A N 1
ATOM 625 C CA . PRO A 1 81 ? 19.969 -1.583 -7.746 1.00 96.69 81 PRO A CA 1
ATOM 626 C C . PRO A 1 81 ? 19.851 -0.141 -7.225 1.00 96.69 81 PRO A C 1
ATOM 628 O O . PRO A 1 81 ? 19.538 0.070 -6.056 1.00 96.69 81 PRO A O 1
ATOM 631 N N . VAL A 1 82 ? 20.066 0.852 -8.098 1.00 96.50 82 VAL A N 1
ATOM 632 C CA . VAL A 1 82 ? 19.883 2.275 -7.770 1.00 96.50 82 VAL A CA 1
ATOM 633 C C . VAL A 1 82 ? 18.405 2.583 -7.534 1.00 96.50 82 VAL A C 1
ATOM 635 O O . VAL A 1 82 ? 18.073 3.226 -6.541 1.00 96.50 82 VAL A O 1
ATOM 638 N N . GLY A 1 83 ? 17.518 2.079 -8.398 1.00 95.56 83 GLY A N 1
ATOM 639 C CA . GLY A 1 83 ? 16.072 2.207 -8.226 1.00 95.56 83 GLY A CA 1
ATOM 640 C C . GLY A 1 83 ? 15.577 1.553 -6.935 1.00 95.56 83 GLY A C 1
ATOM 641 O O . GLY A 1 83 ? 14.831 2.174 -6.185 1.00 95.56 83 GLY A O 1
ATOM 642 N N . ILE A 1 84 ? 16.052 0.344 -6.615 1.00 95.88 84 ILE A N 1
ATOM 643 C CA . ILE A 1 84 ? 15.721 -0.345 -5.356 1.00 95.88 84 ILE A CA 1
ATOM 644 C C . ILE A 1 84 ? 16.176 0.467 -4.143 1.00 95.88 84 ILE A C 1
ATOM 646 O O . ILE A 1 84 ? 15.404 0.641 -3.203 1.00 95.88 84 ILE A O 1
ATOM 650 N N . ALA A 1 85 ? 17.407 0.986 -4.152 1.00 96.12 85 ALA A N 1
ATOM 651 C CA . ALA A 1 85 ? 17.910 1.808 -3.055 1.00 96.12 85 ALA A CA 1
ATOM 652 C C . ALA A 1 85 ? 17.057 3.072 -2.855 1.00 96.12 85 ALA A C 1
ATOM 654 O O . ALA A 1 85 ? 16.665 3.373 -1.728 1.00 96.12 85 ALA A O 1
ATOM 655 N N . ALA A 1 86 ? 16.701 3.758 -3.946 1.00 94.69 86 ALA A N 1
ATOM 656 C CA . ALA A 1 86 ? 15.843 4.939 -3.900 1.00 94.69 86 ALA A CA 1
ATOM 657 C C . ALA A 1 86 ? 14.421 4.618 -3.403 1.00 94.69 86 ALA A C 1
ATOM 659 O O . ALA A 1 86 ? 13.849 5.381 -2.627 1.00 94.69 86 ALA A O 1
ATOM 660 N N . LEU A 1 87 ? 13.846 3.483 -3.816 1.00 95.00 87 LEU A N 1
ATOM 661 C CA . LEU A 1 87 ? 12.538 3.032 -3.337 1.00 95.00 87 LEU A CA 1
ATOM 662 C C . LEU A 1 87 ? 12.560 2.715 -1.842 1.00 95.00 87 LEU A C 1
ATOM 664 O O . LEU A 1 87 ? 11.665 3.157 -1.131 1.00 95.00 87 LEU A O 1
ATOM 668 N N . LYS A 1 88 ? 13.592 2.021 -1.352 1.00 95.50 88 LYS A N 1
ATOM 669 C CA . LYS A 1 88 ? 13.756 1.720 0.080 1.00 95.50 88 LYS A CA 1
ATOM 670 C C . LYS A 1 88 ? 13.879 2.979 0.935 1.00 95.50 88 LYS A C 1
ATOM 672 O O . LYS A 1 88 ? 13.333 3.026 2.031 1.00 95.50 88 LYS A O 1
ATOM 677 N N . GLU A 1 89 ? 14.583 3.997 0.441 1.00 94.31 89 GLU A N 1
ATOM 678 C CA . GLU A 1 89 ? 14.695 5.286 1.131 1.00 94.31 89 GLU A CA 1
ATOM 679 C C . GLU A 1 89 ? 13.347 6.020 1.184 1.00 94.31 89 GLU A C 1
ATOM 681 O O . GLU A 1 89 ? 12.977 6.576 2.217 1.00 94.31 89 GLU A O 1
ATOM 686 N N . ARG A 1 90 ? 12.593 5.992 0.079 1.00 93.12 90 ARG A N 1
ATOM 687 C CA . ARG A 1 90 ? 11.298 6.674 -0.043 1.00 93.12 90 ARG A CA 1
ATOM 688 C C . ARG A 1 90 ? 10.152 5.956 0.666 1.00 93.12 90 ARG A C 1
ATOM 690 O O . ARG A 1 90 ? 9.220 6.622 1.102 1.00 93.12 90 ARG A O 1
ATOM 697 N N . LEU A 1 91 ? 10.202 4.628 0.757 1.00 95.81 91 LEU A N 1
ATOM 698 C CA . LEU A 1 91 ? 9.107 3.774 1.226 1.00 95.81 91 LEU A CA 1
ATOM 699 C C . LEU A 1 91 ? 9.546 2.932 2.434 1.00 95.81 91 LEU A C 1
ATOM 701 O O . LEU A 1 91 ? 9.617 1.705 2.350 1.00 95.81 91 LEU A O 1
ATOM 705 N N . PRO A 1 92 ? 9.836 3.563 3.585 1.00 95.00 92 PRO A N 1
ATOM 706 C CA . PRO A 1 92 ? 10.302 2.853 4.776 1.00 95.00 92 PRO A CA 1
ATOM 707 C C . PRO A 1 92 ? 9.231 1.948 5.415 1.00 95.00 92 PRO A C 1
ATOM 709 O O . PRO A 1 92 ? 9.527 1.227 6.365 1.00 95.00 92 PRO A O 1
ATOM 712 N N . HIS A 1 93 ? 7.982 2.012 4.944 1.00 94.75 93 HIS A N 1
ATOM 713 C CA . HIS A 1 93 ? 6.873 1.134 5.334 1.00 94.75 93 HIS A CA 1
ATOM 714 C C . HIS A 1 93 ? 6.781 -0.152 4.509 1.00 94.75 93 HIS A C 1
ATOM 716 O O . HIS A 1 93 ? 6.024 -1.044 4.882 1.00 94.75 93 HIS A O 1
ATOM 722 N N . VAL A 1 94 ? 7.522 -0.260 3.405 1.00 96.25 94 VAL A N 1
ATOM 723 C CA . VAL A 1 94 ? 7.441 -1.397 2.483 1.00 96.25 94 VAL A CA 1
ATOM 724 C C . VAL A 1 94 ? 8.524 -2.428 2.794 1.00 96.25 94 VAL A C 1
ATOM 726 O O . VAL A 1 94 ? 9.688 -2.088 3.013 1.00 96.25 94 VAL A O 1
ATOM 729 N N . ASP A 1 95 ? 8.144 -3.705 2.776 1.00 95.06 95 ASP A N 1
ATOM 730 C CA . ASP A 1 95 ? 9.082 -4.822 2.833 1.00 95.06 95 ASP A CA 1
ATOM 731 C C . ASP A 1 95 ? 9.516 -5.226 1.416 1.00 95.06 95 ASP A C 1
ATOM 733 O O . ASP A 1 95 ? 8.717 -5.680 0.600 1.00 95.06 95 ASP A O 1
ATOM 737 N N . PHE A 1 96 ? 10.803 -5.055 1.119 1.00 95.25 96 PHE A N 1
ATOM 738 C CA . PHE A 1 96 ? 11.386 -5.372 -0.186 1.00 95.25 96 PHE A CA 1
ATOM 739 C C . PHE A 1 96 ? 12.108 -6.725 -0.220 1.00 95.25 96 PHE A C 1
ATOM 741 O O . PHE A 1 96 ? 12.649 -7.074 -1.270 1.00 95.25 96 PHE A O 1
ATOM 748 N N . THR A 1 97 ? 12.170 -7.478 0.885 1.00 93.25 97 THR A N 1
ATOM 749 C CA . THR A 1 97 ? 13.067 -8.641 1.023 1.00 93.25 97 THR A CA 1
ATOM 750 C C . THR A 1 97 ? 12.848 -9.714 -0.046 1.00 93.25 97 THR A C 1
ATOM 752 O O . THR A 1 97 ? 13.814 -10.297 -0.543 1.00 93.25 97 THR A O 1
ATOM 755 N N . SER A 1 98 ? 11.602 -9.979 -0.433 1.00 92.00 98 SER A N 1
ATOM 756 C CA . SER A 1 98 ? 11.302 -10.943 -1.502 1.00 92.00 98 SER A CA 1
ATOM 757 C C . SER A 1 98 ? 11.515 -10.342 -2.892 1.00 92.00 98 SER A C 1
ATOM 759 O O . SER A 1 98 ? 12.083 -10.989 -3.769 1.00 92.00 98 SER A O 1
ATOM 761 N N . PHE A 1 99 ? 11.103 -9.089 -3.087 1.00 94.31 99 PHE A N 1
ATOM 762 C CA . PHE A 1 99 ? 11.160 -8.408 -4.380 1.00 94.31 99 PHE A CA 1
ATOM 763 C C . PHE A 1 99 ? 12.593 -8.133 -4.847 1.00 94.31 99 PHE A C 1
ATOM 765 O O . PHE A 1 99 ? 12.903 -8.277 -6.024 1.00 94.31 99 PHE A O 1
ATOM 772 N N . GLU A 1 100 ? 13.508 -7.790 -3.938 1.00 94.31 100 GLU A N 1
ATOM 773 C CA . GLU A 1 100 ? 14.893 -7.468 -4.305 1.00 94.31 100 GLU A CA 1
ATOM 774 C C . GLU A 1 100 ? 15.694 -8.662 -4.846 1.00 94.31 100 GLU A C 1
ATOM 776 O O . GLU A 1 100 ? 16.728 -8.469 -5.486 1.00 94.31 100 GLU A O 1
ATOM 781 N N . GLN A 1 101 ? 15.218 -9.888 -4.613 1.00 94.25 101 GLN A N 1
ATOM 782 C CA . GLN A 1 101 ? 15.828 -11.106 -5.150 1.00 94.25 101 GLN A CA 1
ATOM 783 C C . GLN A 1 101 ? 15.563 -11.255 -6.653 1.00 94.25 101 GLN A C 1
ATOM 785 O O . GLN A 1 101 ? 16.372 -11.847 -7.367 1.00 94.25 101 GLN A O 1
ATOM 790 N N . ASP A 1 102 ? 14.446 -10.703 -7.130 1.00 95.81 102 ASP A N 1
ATOM 791 C CA . ASP A 1 102 ? 14.007 -10.767 -8.520 1.00 95.81 102 ASP A CA 1
ATOM 792 C C . ASP A 1 102 ? 13.158 -9.525 -8.877 1.00 95.81 102 ASP A C 1
ATOM 794 O O . ASP A 1 102 ? 11.930 -9.606 -8.959 1.00 95.81 102 ASP A O 1
ATOM 798 N N . PRO A 1 103 ? 13.796 -8.345 -9.045 1.00 95.62 103 PRO A N 1
ATOM 799 C CA . PRO A 1 103 ? 13.114 -7.050 -9.086 1.00 95.62 103 PRO A CA 1
ATOM 800 C C . PRO A 1 103 ? 12.527 -6.751 -10.470 1.00 95.62 103 PRO A C 1
ATOM 802 O O . PRO A 1 103 ? 12.921 -5.803 -11.154 1.00 95.62 103 PRO A O 1
ATOM 805 N N . GLU A 1 104 ? 11.604 -7.585 -10.929 1.00 96.25 104 GLU A N 1
ATOM 806 C CA . GLU A 1 104 ? 10.903 -7.370 -12.192 1.00 96.25 104 GLU A CA 1
ATOM 807 C C . GLU A 1 104 ? 9.888 -6.236 -12.055 1.00 96.25 104 GLU A C 1
ATOM 809 O O . GLU A 1 104 ? 9.104 -6.197 -11.109 1.00 96.25 104 GLU A O 1
ATOM 814 N N . LEU A 1 105 ? 9.855 -5.314 -13.021 1.00 92.94 105 LEU A N 1
ATOM 815 C CA . LEU A 1 105 ? 8.932 -4.178 -12.975 1.00 92.94 105 LEU A CA 1
ATOM 816 C C . LEU A 1 105 ? 7.469 -4.640 -12.913 1.00 92.94 105 LEU A C 1
ATOM 818 O O . LEU A 1 105 ? 6.667 -4.025 -12.221 1.00 92.94 105 LEU A O 1
ATOM 822 N N . GLY A 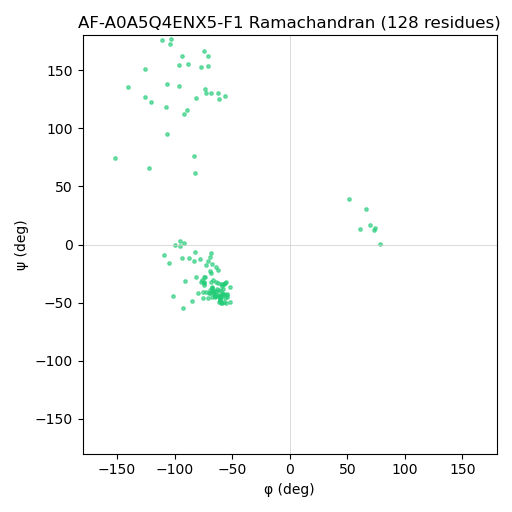1 106 ? 7.128 -5.735 -13.598 1.00 92.38 106 GLY A N 1
ATOM 823 C CA . GLY A 1 106 ? 5.778 -6.307 -13.571 1.00 92.38 106 GLY A CA 1
ATOM 824 C C . GLY A 1 106 ? 5.346 -6.825 -12.195 1.00 92.38 106 GLY A C 1
ATOM 825 O O . GLY A 1 106 ? 4.153 -6.942 -11.944 1.00 92.38 106 GLY A O 1
ATOM 826 N N . ARG A 1 107 ? 6.300 -7.079 -11.293 1.00 92.56 107 ARG A N 1
ATOM 827 C CA . ARG A 1 107 ? 6.067 -7.584 -9.934 1.00 92.56 107 ARG A CA 1
ATOM 828 C C . ARG A 1 107 ? 6.006 -6.473 -8.888 1.00 92.56 107 ARG A C 1
ATOM 830 O O . ARG A 1 107 ? 5.856 -6.745 -7.704 1.00 92.56 107 ARG A O 1
ATOM 837 N N . ILE A 1 108 ? 6.104 -5.205 -9.298 1.00 91.12 108 ILE A N 1
ATOM 838 C CA . ILE A 1 108 ? 6.122 -4.069 -8.367 1.00 91.12 108 ILE A CA 1
ATOM 839 C C . ILE A 1 108 ? 4.835 -3.946 -7.539 1.00 91.12 108 ILE A C 1
ATOM 841 O O . ILE A 1 108 ? 4.860 -3.344 -6.478 1.00 91.12 108 ILE A O 1
ATOM 845 N N . GLY A 1 109 ? 3.713 -4.511 -7.992 1.00 90.19 109 GLY A N 1
ATOM 846 C CA . GLY A 1 109 ? 2.476 -4.561 -7.205 1.00 90.19 109 GLY A CA 1
ATOM 847 C C . GLY A 1 109 ? 2.555 -5.495 -5.990 1.00 90.19 109 GLY A C 1
ATOM 848 O O . GLY A 1 109 ? 1.822 -5.299 -5.024 1.00 90.19 109 GLY A O 1
ATOM 849 N N . GLU A 1 110 ? 3.467 -6.475 -5.995 1.00 91.69 110 GLU A N 1
ATOM 850 C CA . GLU A 1 110 ? 3.588 -7.491 -4.937 1.00 91.69 110 GLU A CA 1
ATOM 851 C C . GLU A 1 110 ? 4.084 -6.911 -3.606 1.00 91.69 110 GLU A C 1
ATOM 853 O O . GLU A 1 110 ? 3.811 -7.474 -2.552 1.00 91.69 110 GLU A O 1
ATOM 858 N N . ILE A 1 111 ? 4.799 -5.781 -3.631 1.00 94.06 111 ILE A N 1
ATOM 859 C CA . ILE A 1 111 ? 5.313 -5.140 -2.407 1.00 94.06 111 ILE A CA 1
ATOM 860 C C . ILE A 1 111 ? 4.267 -4.266 -1.702 1.00 94.06 111 ILE A C 1
ATOM 862 O O . ILE A 1 111 ? 4.546 -3.735 -0.628 1.00 94.06 111 ILE A O 1
ATOM 866 N N . PHE A 1 112 ? 3.093 -4.075 -2.313 1.00 96.75 112 PHE A N 1
ATOM 867 C CA . PHE A 1 112 ? 1.989 -3.312 -1.741 1.00 96.75 112 PHE A CA 1
ATOM 868 C C . PHE A 1 112 ? 0.891 -4.271 -1.291 1.00 96.75 112 PHE A C 1
ATOM 870 O O . PHE A 1 112 ? 0.035 -4.676 -2.081 1.00 96.75 112 PHE A O 1
ATOM 877 N N . THR A 1 113 ? 0.934 -4.622 -0.010 1.00 98.06 113 THR A N 1
ATOM 878 C CA . THR A 1 113 ? -0.058 -5.468 0.656 1.00 98.06 113 THR A CA 1
ATOM 879 C C . THR A 1 113 ? -0.890 -4.672 1.659 1.00 98.06 113 THR A C 1
ATOM 881 O O . THR A 1 113 ? -0.634 -3.492 1.920 1.00 98.06 113 THR A O 1
ATOM 884 N N . VAL A 1 114 ? -1.878 -5.317 2.275 1.00 98.44 114 VAL A N 1
ATOM 885 C CA . VAL A 1 114 ? -2.612 -4.735 3.409 1.00 98.44 114 VAL A CA 1
ATOM 886 C C . VAL A 1 114 ? -1.663 -4.401 4.567 1.00 98.44 114 VAL A C 1
ATOM 888 O O . VAL A 1 114 ? -1.732 -3.305 5.126 1.00 98.44 114 VAL A O 1
ATOM 891 N N . ASP A 1 115 ? -0.713 -5.287 4.892 1.00 98.25 115 ASP A N 1
ATOM 892 C CA . ASP A 1 115 ? 0.300 -5.044 5.930 1.00 98.25 115 ASP A CA 1
ATOM 893 C C . ASP A 1 115 ? 1.170 -3.813 5.614 1.00 98.25 115 ASP A C 1
ATOM 895 O O . ASP A 1 115 ? 1.506 -3.046 6.519 1.00 98.25 115 ASP A O 1
ATOM 899 N N . THR A 1 116 ? 1.454 -3.543 4.334 1.00 98.12 116 THR A N 1
ATOM 900 C CA . THR A 1 116 ? 2.128 -2.308 3.899 1.00 98.12 116 THR A CA 1
ATOM 901 C C . THR A 1 116 ? 1.365 -1.054 4.329 1.00 98.12 116 THR A C 1
ATOM 903 O O . THR A 1 116 ? 1.977 -0.090 4.799 1.00 98.12 116 THR A O 1
ATOM 906 N N . LEU A 1 117 ? 0.034 -1.054 4.199 1.00 98.44 117 LEU A N 1
ATOM 907 C CA . LEU A 1 117 ? -0.808 0.067 4.623 1.00 98.44 117 LEU A CA 1
ATOM 908 C C . LEU A 1 117 ? -0.848 0.201 6.143 1.00 98.44 117 LEU A C 1
ATOM 910 O O . LEU A 1 117 ? -0.726 1.312 6.657 1.00 98.44 117 LEU A O 1
ATOM 914 N N . VAL A 1 118 ? -0.945 -0.917 6.866 1.00 98.56 118 VAL A N 1
ATOM 915 C CA . VAL A 1 118 ? -0.901 -0.927 8.337 1.00 98.56 118 VAL A CA 1
ATOM 916 C C . VAL A 1 118 ? 0.406 -0.322 8.842 1.00 98.56 118 VAL A C 1
ATOM 918 O O . VAL A 1 118 ? 0.372 0.619 9.634 1.00 98.56 118 VAL A O 1
ATOM 921 N N . ARG A 1 119 ? 1.556 -0.774 8.324 1.00 98.31 119 ARG A N 1
ATOM 922 C CA . ARG A 1 119 ? 2.872 -0.216 8.685 1.00 98.31 119 ARG A CA 1
ATOM 923 C C . ARG A 1 119 ? 2.972 1.265 8.366 1.00 98.31 119 ARG A C 1
ATOM 925 O O . ARG A 1 119 ? 3.555 2.028 9.134 1.00 98.31 119 ARG A O 1
ATOM 932 N N . PHE A 1 120 ? 2.433 1.686 7.225 1.00 98.38 120 PHE A N 1
ATOM 933 C CA . PHE A 1 120 ? 2.415 3.096 6.866 1.00 98.38 120 PHE A CA 1
ATOM 934 C C . PHE A 1 120 ? 1.623 3.921 7.886 1.00 98.38 120 PHE A C 1
ATOM 936 O O . PHE A 1 120 ? 2.135 4.914 8.405 1.00 98.38 120 PHE A O 1
ATOM 943 N N . VAL A 1 121 ? 0.406 3.489 8.219 1.00 98.25 121 VAL A N 1
ATOM 944 C CA . VAL A 1 121 ? -0.458 4.157 9.199 1.00 98.25 121 VAL A CA 1
ATOM 945 C C . VAL A 1 121 ? 0.203 4.213 10.576 1.00 98.25 121 VAL A C 1
ATOM 947 O O . VAL A 1 121 ? 0.246 5.289 11.171 1.00 98.25 121 VAL A O 1
ATOM 950 N N . GLU A 1 122 ? 0.769 3.103 11.062 1.00 97.19 122 GLU A N 1
ATOM 951 C CA . GLU A 1 122 ? 1.514 3.052 12.329 1.00 97.19 122 GLU A CA 1
ATOM 952 C C . GLU A 1 122 ? 2.592 4.147 12.369 1.00 97.19 122 GLU A C 1
ATOM 954 O O . GLU A 1 122 ? 2.615 4.974 13.283 1.00 97.19 122 GLU A O 1
ATOM 959 N N . ARG A 1 123 ? 3.405 4.253 11.311 1.00 95.75 123 ARG A N 1
ATOM 960 C CA . ARG A 1 123 ? 4.466 5.269 11.209 1.00 95.75 123 ARG A CA 1
ATOM 961 C C . ARG A 1 123 ? 3.930 6.700 11.194 1.00 95.75 123 ARG A C 1
ATO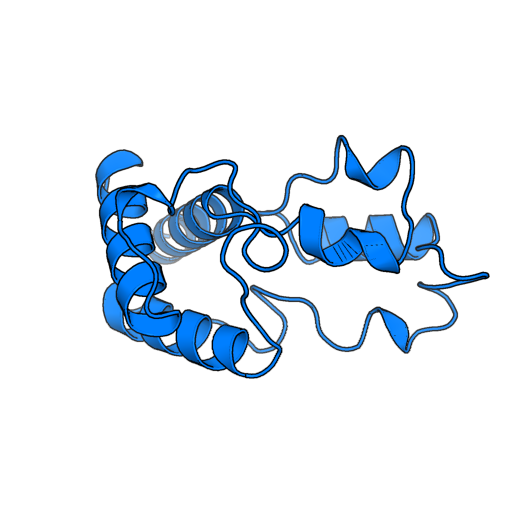M 963 O O . ARG A 1 123 ? 4.549 7.593 11.782 1.00 95.75 123 ARG A O 1
ATOM 970 N N . LYS A 1 124 ? 2.799 6.955 10.527 1.00 96.19 124 LYS A N 1
ATOM 971 C CA . LYS A 1 124 ? 2.160 8.284 10.526 1.00 96.19 124 LYS A CA 1
ATOM 972 C C . LYS A 1 124 ? 1.661 8.659 11.920 1.00 96.19 124 LYS A C 1
ATOM 974 O O . LYS A 1 124 ? 1.858 9.800 12.337 1.00 96.19 124 LYS A O 1
ATOM 979 N N . LEU A 1 125 ? 1.070 7.711 12.647 1.00 94.75 125 LEU A N 1
ATOM 980 C CA . LEU A 1 125 ? 0.580 7.924 14.011 1.00 94.75 125 LEU A CA 1
ATOM 981 C C . LEU A 1 125 ? 1.726 8.162 15.009 1.00 94.75 125 LEU A C 1
ATOM 983 O O . LEU A 1 125 ? 1.611 9.023 15.884 1.00 94.75 125 LEU A O 1
ATOM 987 N N . GLU A 1 126 ? 2.851 7.463 14.850 1.00 92.06 126 GLU A N 1
ATOM 988 C CA . GLU A 1 126 ? 4.061 7.687 15.652 1.00 92.06 126 GLU A CA 1
ATOM 989 C C . GLU A 1 126 ? 4.660 9.075 15.394 1.00 92.06 126 GLU A C 1
ATOM 991 O O . GLU A 1 126 ? 4.967 9.813 16.331 1.00 92.06 126 GLU A O 1
ATOM 996 N N . SER A 1 127 ? 4.760 9.463 14.119 1.00 85.31 127 SER A N 1
ATOM 997 C CA . SER A 1 127 ? 5.326 10.756 13.710 1.00 85.31 127 SER A CA 1
ATOM 998 C C . SER A 1 127 ? 4.473 11.946 14.158 1.00 85.31 127 SER A C 1
ATOM 1000 O O . SER A 1 127 ? 5.011 13.013 14.426 1.00 85.31 127 SER A O 1
ATOM 1002 N N . ALA A 1 128 ? 3.150 11.776 14.256 1.00 75.19 128 ALA A N 1
ATOM 1003 C CA . ALA A 1 128 ? 2.225 12.800 14.749 1.00 75.19 128 ALA A CA 1
ATOM 1004 C C . ALA A 1 128 ? 2.211 12.934 16.285 1.00 75.19 128 ALA A C 1
ATOM 1006 O O . ALA A 1 128 ? 1.644 13.890 16.813 1.00 75.19 128 ALA A O 1
ATOM 1007 N N . SER A 1 129 ? 2.811 11.978 17.000 1.00 65.50 129 SER A N 1
ATOM 1008 C CA . SER A 1 129 ? 2.900 11.975 18.466 1.00 65.50 129 SER A CA 1
ATOM 1009 C C . SER A 1 129 ? 4.179 12.640 19.003 1.00 65.50 129 SER A C 1
ATOM 1011 O O . SER A 1 129 ? 4.382 12.663 20.218 1.00 65.50 129 SER A O 1
ATOM 1013 N N . THR A 1 130 ? 5.036 13.163 18.116 1.00 52.62 130 THR A N 1
ATOM 1014 C CA . THR A 1 130 ? 6.290 13.871 18.435 1.00 52.62 130 THR A CA 1
ATOM 1015 C C . THR A 1 130 ? 6.160 15.354 18.107 1.00 52.62 130 THR A C 1
ATOM 1017 O O . THR A 1 130 ? 6.624 16.175 18.931 1.00 52.62 130 THR A O 1
#